Protein AF-A0A6V7LMR7-F1 (afdb_monomer_lite)

Structure (mmCIF, N/CA/C/O backbone):
data_AF-A0A6V7LMR7-F1
#
_entry.id   AF-A0A6V7LMR7-F1
#
loop_
_atom_site.group_PDB
_atom_site.id
_atom_site.type_symbol
_atom_site.label_atom_id
_atom_site.label_alt_id
_atom_site.label_comp_id
_atom_site.label_asym_id
_atom_site.label_entity_id
_atom_site.label_seq_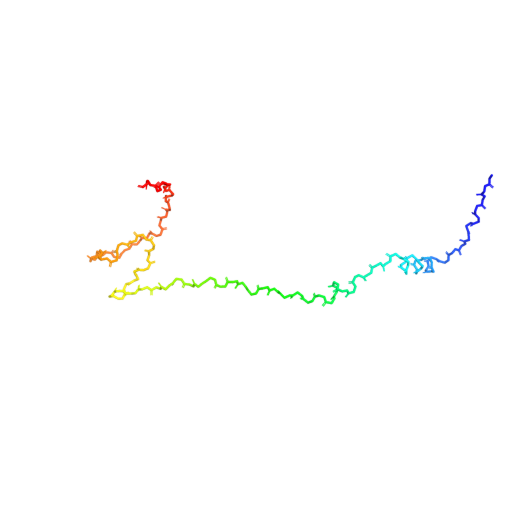id
_atom_site.pdbx_PDB_ins_code
_atom_site.Cartn_x
_atom_site.Cartn_y
_atom_site.Cartn_z
_atom_site.occupancy
_atom_site.B_iso_or_equiv
_atom_site.auth_seq_id
_atom_site.auth_comp_id
_atom_site.auth_asym_id
_atom_site.auth_atom_id
_atom_site.pdbx_PDB_model_num
ATOM 1 N N . PRO A 1 1 ? -23.536 19.051 50.622 1.00 41.47 1 PRO A N 1
ATOM 2 C CA . PRO A 1 1 ? -22.298 18.245 50.766 1.00 41.47 1 PRO A CA 1
ATOM 3 C C . PRO A 1 1 ? -22.513 16.779 50.339 1.00 41.47 1 PRO A C 1
ATOM 5 O O . PRO A 1 1 ? -22.777 15.912 51.165 1.00 41.47 1 PRO A O 1
ATOM 8 N N . ASN A 1 2 ? -22.434 16.509 49.032 1.00 51.75 2 ASN A N 1
ATOM 9 C CA . ASN A 1 2 ? -22.592 15.163 48.476 1.00 51.75 2 ASN A CA 1
ATOM 10 C C . ASN A 1 2 ? -21.246 14.421 48.537 1.00 51.75 2 ASN A C 1
ATOM 12 O O . ASN A 1 2 ? -20.452 14.473 47.596 1.00 51.75 2 ASN A O 1
ATOM 16 N N . ARG A 1 3 ? -20.945 13.782 49.676 1.00 57.94 3 ARG A N 1
ATOM 17 C CA . ARG A 1 3 ? -19.806 12.861 49.773 1.00 57.94 3 ARG A CA 1
ATOM 18 C C . ARG A 1 3 ? -20.196 11.575 49.058 1.00 57.94 3 ARG A C 1
ATOM 20 O O . ARG A 1 3 ? -20.692 10.638 49.671 1.00 57.94 3 ARG A O 1
ATOM 27 N N . ARG A 1 4 ? -19.983 11.560 47.743 1.00 63.53 4 ARG A N 1
ATOM 28 C CA . ARG A 1 4 ? -20.016 10.339 46.942 1.00 63.53 4 ARG A CA 1
ATOM 29 C C . ARG A 1 4 ? -18.981 9.405 47.560 1.00 63.53 4 ARG A C 1
ATOM 31 O O . ARG A 1 4 ? -17.789 9.717 47.541 1.00 63.53 4 ARG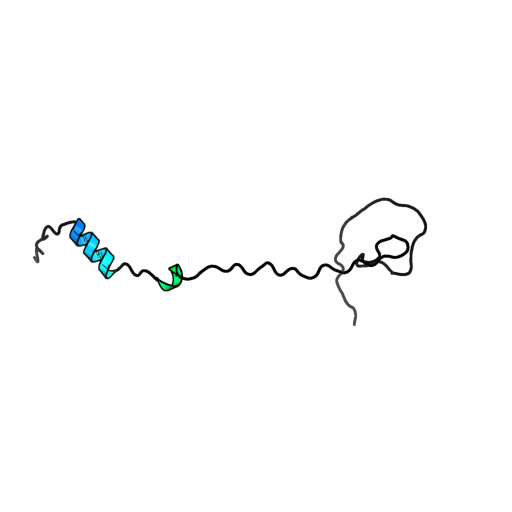 A O 1
ATOM 38 N N . SER A 1 5 ? -19.449 8.344 48.210 1.00 61.12 5 SER A N 1
ATOM 39 C CA . SER A 1 5 ? -18.588 7.307 48.757 1.00 61.12 5 SER A CA 1
ATOM 40 C C . SER A 1 5 ? -17.642 6.877 47.642 1.00 61.12 5 SER A C 1
ATOM 42 O O . SER A 1 5 ? -18.075 6.466 46.563 1.00 61.12 5 SER A O 1
ATOM 44 N N . LYS A 1 6 ? -16.335 7.045 47.860 1.00 62.84 6 LYS A N 1
ATOM 45 C CA . LYS A 1 6 ? -15.340 6.381 47.027 1.00 62.84 6 LYS A CA 1
ATOM 46 C C . LYS A 1 6 ? -15.457 4.906 47.380 1.00 62.84 6 LYS A C 1
ATOM 48 O O . LYS A 1 6 ? -14.772 4.436 48.281 1.00 62.84 6 LYS A O 1
ATOM 53 N N . ALA A 1 7 ? -16.409 4.215 46.754 1.00 67.12 7 ALA A N 1
ATOM 54 C CA . ALA A 1 7 ? -16.368 2.768 46.700 1.00 67.12 7 ALA A CA 1
ATOM 55 C C . ALA A 1 7 ? -14.957 2.428 46.215 1.00 67.12 7 ALA A C 1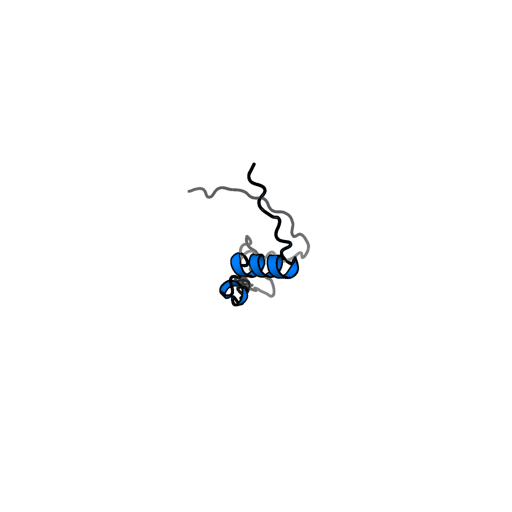
ATOM 57 O O . ALA A 1 7 ? -14.524 2.954 45.188 1.00 67.12 7 ALA A O 1
ATOM 58 N N . SER A 1 8 ? -14.211 1.668 47.011 1.00 68.56 8 SER A N 1
ATOM 59 C CA . SER A 1 8 ? -12.920 1.123 46.612 1.00 68.56 8 SER A CA 1
ATOM 60 C C . SER A 1 8 ? -13.194 0.118 45.498 1.00 68.56 8 SER A C 1
ATOM 62 O O . SER A 1 8 ? -13.380 -1.069 45.748 1.00 68.56 8 SER A O 1
ATOM 64 N N . VAL A 1 9 ? -13.364 0.622 44.278 1.00 72.00 9 VAL A N 1
ATOM 65 C CA . VAL A 1 9 ? -13.488 -0.216 43.093 1.00 72.00 9 VAL A CA 1
ATOM 66 C C . VAL A 1 9 ? -12.104 -0.788 42.848 1.00 72.00 9 VAL A C 1
ATOM 68 O O . VAL A 1 9 ? -11.130 -0.039 42.846 1.00 72.00 9 VAL A O 1
ATOM 71 N N . ASN A 1 10 ? -12.017 -2.105 42.695 1.00 86.88 10 ASN A N 1
ATOM 72 C CA . ASN A 1 10 ? -10.766 -2.760 42.352 1.00 86.88 10 ASN A CA 1
ATOM 73 C C . ASN A 1 10 ? -10.263 -2.180 41.019 1.00 86.88 10 ASN A C 1
ATOM 75 O O . ASN A 1 10 ? -11.002 -2.177 40.032 1.00 86.88 10 ASN A O 1
ATOM 79 N N . ASP A 1 11 ? -9.030 -1.673 40.992 1.00 87.25 11 ASP A N 1
ATOM 80 C CA . ASP A 1 11 ? -8.447 -1.030 39.810 1.00 87.25 11 ASP A CA 1
ATOM 81 C C . ASP A 1 11 ? -8.450 -1.962 38.591 1.00 87.25 11 ASP A C 1
ATOM 83 O O . ASP A 1 11 ? -8.629 -1.509 37.459 1.00 87.25 11 ASP A O 1
ATOM 87 N N . GLU A 1 12 ? -8.327 -3.273 38.808 1.00 91.38 12 GLU A N 1
ATOM 88 C CA . GLU A 1 12 ? -8.369 -4.276 37.745 1.00 91.38 12 GLU A CA 1
ATOM 89 C C . GLU A 1 12 ? -9.773 -4.434 37.143 1.00 91.38 12 GLU A C 1
ATOM 91 O O . GLU A 1 12 ? -9.937 -4.509 35.921 1.00 91.38 12 GLU A O 1
ATOM 96 N N . GLU A 1 13 ? -10.807 -4.379 37.983 1.00 91.00 13 GLU A N 1
ATOM 97 C CA . GLU A 1 13 ? -12.204 -4.391 37.546 1.00 91.00 13 GLU A CA 1
ATOM 98 C C . GLU A 1 13 ? -12.556 -3.085 36.824 1.00 91.00 13 GLU A C 1
ATOM 100 O O . GLU A 1 13 ? -13.182 -3.095 35.761 1.00 91.00 13 GLU A O 1
ATOM 105 N N . LEU A 1 14 ? -12.103 -1.950 37.362 1.00 90.38 14 LEU A N 1
ATOM 106 C CA . LEU A 1 14 ? -12.305 -0.639 36.759 1.00 90.38 14 LEU A CA 1
ATOM 107 C C . LEU A 1 14 ? -11.641 -0.560 35.380 1.00 90.38 14 LEU A C 1
ATOM 109 O O . LEU A 1 14 ? -12.281 -0.137 34.416 1.00 90.38 14 LEU A O 1
ATOM 113 N N . LYS A 1 15 ? -10.392 -1.021 35.263 1.00 91.94 15 LYS A N 1
ATOM 114 C CA . LYS A 1 15 ? -9.657 -1.097 33.996 1.00 91.94 15 LYS A CA 1
ATOM 115 C C . LYS A 1 15 ? -10.373 -1.998 32.996 1.00 91.94 15 LYS A C 1
ATOM 117 O O . LYS A 1 15 ? -10.592 -1.579 31.862 1.00 91.94 15 LYS A O 1
ATOM 122 N N . SER A 1 16 ? -10.808 -3.182 33.423 1.00 92.00 16 SER A N 1
ATOM 123 C CA . SER A 1 16 ? -11.560 -4.118 32.578 1.00 92.00 16 SER A CA 1
ATOM 124 C C . SER A 1 16 ? -12.859 -3.496 32.063 1.00 92.00 16 SER A C 1
ATOM 126 O O . SER A 1 16 ? -13.171 -3.579 30.877 1.00 92.00 16 SER A O 1
ATOM 128 N N . ARG A 1 17 ? -13.586 -2.789 32.934 1.00 91.69 17 ARG A N 1
ATOM 129 C CA . ARG A 1 17 ? -14.835 -2.101 32.592 1.00 91.69 17 ARG A CA 1
ATOM 130 C C . ARG A 1 17 ? -14.628 -0.942 31.619 1.00 91.69 17 ARG A C 1
ATOM 132 O O . ARG A 1 17 ? -15.470 -0.721 30.750 1.00 91.69 17 ARG A O 1
ATOM 139 N N . ILE A 1 18 ? -13.539 -0.192 31.776 1.00 93.44 18 ILE A N 1
ATOM 140 C CA . ILE A 1 18 ? -13.177 0.911 30.880 1.00 93.44 18 ILE A CA 1
ATOM 141 C C . ILE A 1 18 ? -12.795 0.357 29.508 1.00 93.44 18 ILE A C 1
ATOM 143 O O . ILE A 1 18 ? -13.336 0.815 28.506 1.00 93.44 18 ILE A O 1
ATOM 147 N N . ILE A 1 19 ? -11.926 -0.655 29.461 1.00 91.88 19 ILE A N 1
ATOM 148 C CA . ILE A 1 19 ? -11.513 -1.290 28.207 1.00 91.88 19 ILE A CA 1
ATOM 149 C C . ILE A 1 19 ? -12.746 -1.844 27.491 1.00 91.88 19 ILE A C 1
ATOM 151 O O . ILE A 1 19 ? -13.042 -1.393 26.397 1.00 91.88 19 ILE A O 1
ATOM 155 N N . ALA A 1 20 ? -13.557 -2.689 28.130 1.00 89.38 20 ALA A N 1
ATOM 156 C CA . ALA A 1 20 ? -14.726 -3.294 27.485 1.00 89.38 20 ALA A CA 1
ATOM 157 C C . ALA A 1 20 ? -15.736 -2.277 26.916 1.00 89.38 20 ALA A C 1
ATOM 159 O O . ALA A 1 20 ? -16.406 -2.556 25.926 1.00 89.38 20 ALA A O 1
ATOM 160 N N . ARG A 1 21 ? -15.873 -1.101 27.543 1.00 91.88 21 ARG A N 1
ATOM 161 C CA . ARG A 1 21 ? -16.819 -0.066 27.105 1.00 91.88 21 ARG A CA 1
ATOM 162 C C . ARG A 1 21 ? -16.276 0.825 25.991 1.00 91.88 21 ARG A C 1
ATOM 164 O O . ARG A 1 21 ? -17.067 1.330 25.200 1.00 91.88 21 ARG A O 1
ATOM 171 N N . TYR A 1 22 ? -14.970 1.075 25.977 1.00 92.56 22 TYR A N 1
ATOM 172 C CA . TYR A 1 22 ? -14.370 2.116 25.140 1.00 92.56 22 TYR A CA 1
ATOM 173 C C . TYR A 1 22 ? -13.309 1.597 24.165 1.00 92.56 22 TYR A C 1
ATOM 175 O O . TYR A 1 22 ? -12.896 2.345 23.284 1.00 92.56 22 TYR A O 1
ATOM 183 N N . SER A 1 23 ? -12.875 0.338 24.272 1.00 87.62 23 SER A N 1
ATOM 184 C CA . SER A 1 23 ? -11.976 -0.280 23.299 1.00 87.62 23 SER A CA 1
ATOM 185 C C . SER A 1 23 ? -12.773 -0.685 22.064 1.00 87.62 23 SER A C 1
ATOM 187 O O . SER A 1 23 ? -13.195 -1.832 21.914 1.00 87.62 23 SER A O 1
ATOM 189 N N . TYR A 1 24 ? -13.009 0.276 21.179 1.00 84.81 24 TYR A N 1
ATOM 190 C CA . TYR A 1 24 ? -13.385 -0.050 19.816 1.00 84.81 24 TYR A CA 1
ATOM 191 C C . TYR A 1 24 ? -12.15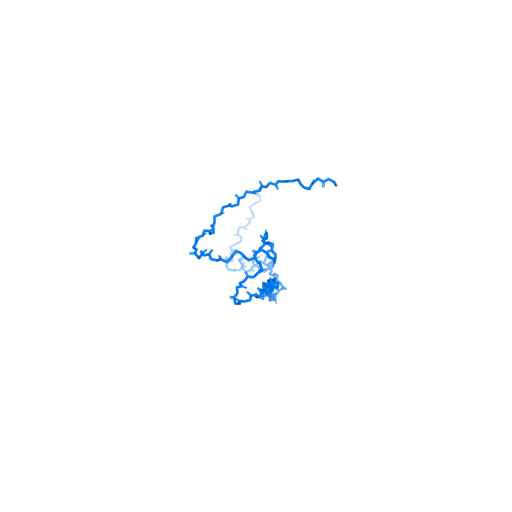1 -0.614 19.106 1.00 84.81 24 TYR A C 1
ATOM 193 O O . TYR A 1 24 ? -11.110 0.039 19.061 1.00 84.81 24 TYR A O 1
ATOM 201 N N . VAL A 1 25 ? -12.262 -1.841 18.602 1.00 81.06 25 VAL A N 1
ATOM 202 C CA . VAL A 1 25 ? -11.243 -2.476 17.765 1.00 81.06 25 VAL A CA 1
ATOM 203 C C . VAL A 1 25 ? -11.893 -2.713 16.416 1.00 81.06 25 VAL A C 1
ATOM 205 O O . VAL A 1 25 ? -12.845 -3.491 16.325 1.00 81.06 25 VAL A O 1
ATOM 208 N N . ASP A 1 26 ? -11.399 -2.022 15.393 1.00 82.19 26 ASP A N 1
ATOM 209 C CA . ASP A 1 26 ? -11.826 -2.235 14.017 1.00 82.19 26 ASP A CA 1
ATOM 210 C C . ASP A 1 26 ? -11.220 -3.549 13.509 1.00 82.19 26 ASP A C 1
ATOM 212 O O . ASP A 1 26 ? -10.092 -3.608 13.023 1.00 82.19 26 ASP A O 1
ATOM 216 N N . ARG A 1 27 ? -11.967 -4.640 13.704 1.00 81.50 27 ARG A N 1
ATOM 217 C CA . ARG A 1 27 ? -11.559 -5.984 13.273 1.00 81.50 27 ARG A CA 1
ATOM 218 C C . ARG A 1 27 ? -11.481 -6.103 11.754 1.00 81.50 27 ARG A C 1
ATOM 220 O O . ARG A 1 27 ? -10.787 -6.993 11.264 1.00 81.50 27 ARG A O 1
ATOM 227 N N . ASP A 1 28 ? -12.175 -5.228 11.031 1.00 79.81 28 ASP A N 1
ATOM 228 C CA . ASP A 1 28 ? -12.183 -5.240 9.576 1.00 79.81 28 ASP A CA 1
ATOM 229 C C . ASP A 1 28 ? -10.881 -4.636 9.036 1.00 79.81 28 ASP A C 1
ATOM 231 O O . ASP A 1 28 ? -10.311 -5.185 8.090 1.00 79.81 28 ASP A O 1
ATOM 235 N N . ASP A 1 29 ? -10.355 -3.585 9.674 1.00 77.69 29 ASP A N 1
ATOM 236 C CA . ASP A 1 29 ? -9.045 -3.009 9.334 1.00 77.69 29 ASP A CA 1
ATOM 237 C C . ASP A 1 29 ? -7.893 -3.991 9.614 1.00 77.69 29 ASP A C 1
ATOM 239 O O . ASP A 1 29 ? -7.023 -4.179 8.763 1.00 77.69 29 ASP A O 1
ATOM 243 N N . ASP A 1 30 ? -7.948 -4.725 10.733 1.00 74.38 30 ASP A N 1
ATOM 244 C CA . ASP A 1 30 ? -6.979 -5.791 11.049 1.00 74.38 30 ASP A CA 1
ATOM 245 C C . ASP A 1 30 ? -6.998 -6.935 10.012 1.00 74.38 30 ASP A C 1
ATOM 247 O O . ASP A 1 30 ? -5.974 -7.565 9.738 1.00 74.38 30 ASP A O 1
ATOM 251 N N . SER A 1 31 ? -8.166 -7.224 9.426 1.00 79.44 31 SER A N 1
ATOM 252 C CA . SER A 1 31 ? -8.329 -8.259 8.393 1.00 79.44 31 SER A CA 1
ATOM 253 C C . SER A 1 31 ? -7.886 -7.801 7.001 1.00 79.44 31 SER A C 1
ATOM 255 O O . SER A 1 31 ? -7.779 -8.609 6.069 1.00 79.44 31 SER A O 1
ATOM 257 N N . ARG A 1 32 ? -7.639 -6.497 6.831 1.00 82.00 32 ARG A N 1
ATOM 258 C CA . ARG A 1 32 ? -7.356 -5.904 5.533 1.00 82.00 32 ARG A CA 1
ATOM 259 C C . ARG A 1 32 ? -5.927 -6.213 5.115 1.00 82.00 32 ARG A C 1
ATOM 261 O O . ARG A 1 32 ? -4.967 -5.531 5.458 1.00 82.00 32 ARG A O 1
ATOM 268 N N . GLU A 1 33 ? -5.794 -7.242 4.292 1.00 81.81 33 GLU A N 1
ATOM 269 C CA . GLU A 1 33 ? -4.504 -7.629 3.741 1.00 81.81 33 GLU A CA 1
ATOM 270 C C . GLU A 1 33 ? -3.979 -6.550 2.775 1.00 81.81 33 GLU A C 1
ATOM 272 O O . GLU A 1 33 ? -4.554 -6.285 1.712 1.00 81.81 33 GLU A O 1
ATOM 277 N N . HIS A 1 34 ? -2.873 -5.899 3.149 1.00 81.88 34 HIS A N 1
ATOM 278 C CA . HIS A 1 34 ? -2.223 -4.897 2.312 1.00 81.88 34 HIS A CA 1
ATOM 279 C C . HIS A 1 34 ? -1.644 -5.561 1.056 1.00 81.88 34 HIS A C 1
ATOM 281 O O . HIS A 1 34 ? -0.645 -6.278 1.111 1.00 81.88 34 HIS A O 1
ATOM 287 N N . ARG A 1 35 ? -2.263 -5.292 -0.098 1.00 80.00 35 ARG A N 1
ATOM 288 C CA . ARG A 1 35 ? -1.783 -5.719 -1.417 1.00 80.00 35 ARG A CA 1
ATOM 289 C C . ARG A 1 35 ? -1.059 -4.553 -2.080 1.00 80.00 35 ARG A C 1
ATOM 291 O O . ARG A 1 35 ? -1.718 -3.776 -2.779 1.00 80.00 35 ARG A O 1
ATOM 298 N N . PRO A 1 36 ? 0.262 -4.386 -1.866 1.00 83.75 36 PRO A N 1
ATOM 299 C CA . PRO A 1 36 ? 0.998 -3.351 -2.569 1.00 83.75 36 PRO A CA 1
ATOM 300 C C . PRO A 1 36 ? 0.808 -3.583 -4.064 1.00 83.75 36 PRO A C 1
ATOM 302 O O . PRO A 1 36 ? 1.100 -4.660 -4.587 1.00 83.75 36 PRO A O 1
ATOM 305 N N . VAL A 1 37 ? 0.269 -2.577 -4.750 1.00 79.94 37 VAL A N 1
ATOM 306 C CA . VAL A 1 37 ? 0.114 -2.638 -6.199 1.00 79.94 37 VAL A CA 1
ATOM 307 C C . VAL A 1 37 ? 1.511 -2.793 -6.777 1.00 79.94 37 VAL A C 1
ATOM 309 O O . VAL A 1 37 ? 2.388 -1.973 -6.498 1.00 79.94 37 VAL A O 1
ATOM 312 N N . THR A 1 38 ? 1.727 -3.856 -7.556 1.00 80.69 38 THR A N 1
ATOM 313 C CA . THR A 1 38 ? 2.999 -4.067 -8.244 1.00 80.69 38 THR A CA 1
ATOM 314 C C . THR A 1 38 ? 3.368 -2.770 -8.960 1.00 80.69 38 THR A C 1
ATOM 316 O O . THR A 1 38 ? 2.529 -2.263 -9.716 1.00 80.69 38 THR A O 1
ATOM 319 N N . PRO A 1 39 ? 4.573 -2.210 -8.725 1.00 82.62 39 PRO A N 1
ATOM 320 C CA . PRO A 1 39 ? 4.985 -0.976 -9.371 1.00 82.62 39 PRO A CA 1
ATOM 321 C C . PRO A 1 39 ? 4.715 -1.099 -10.864 1.00 82.62 39 PRO A C 1
ATOM 323 O O . PRO A 1 39 ? 5.184 -2.050 -11.498 1.00 82.62 39 PRO A O 1
ATOM 326 N N . LYS A 1 40 ? 3.896 -0.190 -11.408 1.00 76.00 40 LYS A N 1
ATOM 327 C CA . LYS A 1 40 ? 3.551 -0.201 -12.829 1.00 76.00 40 LYS A CA 1
ATOM 328 C C . LYS A 1 40 ? 4.863 -0.080 -13.594 1.00 76.00 40 LYS A C 1
ATOM 330 O O . LYS A 1 40 ? 5.469 0.988 -13.620 1.00 76.00 40 LYS A O 1
ATOM 335 N N . ARG A 1 41 ? 5.342 -1.191 -14.161 1.00 76.19 41 ARG A N 1
ATOM 336 C CA . ARG A 1 41 ? 6.514 -1.181 -15.034 1.00 76.19 41 ARG A CA 1
ATOM 337 C C . ARG A 1 41 ? 6.059 -0.485 -16.300 1.00 76.19 41 ARG A C 1
ATOM 339 O O . ARG A 1 41 ? 5.442 -1.113 -17.157 1.00 76.19 41 ARG A O 1
ATOM 346 N N . GLU A 1 42 ? 6.303 0.818 -16.383 1.00 77.12 42 GLU A N 1
ATOM 347 C CA . GLU A 1 42 ? 6.186 1.509 -17.658 1.00 77.12 42 GLU A CA 1
ATOM 348 C C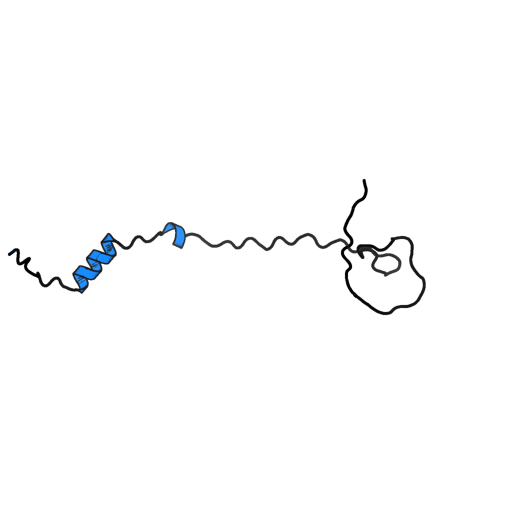 . GLU A 1 42 ? 7.005 0.723 -18.690 1.00 77.12 42 GLU A C 1
ATOM 350 O O . GLU A 1 42 ? 8.130 0.294 -18.389 1.00 77.12 42 GLU A O 1
ATOM 355 N N . PRO A 1 43 ? 6.439 0.451 -19.876 1.00 80.06 43 PRO A N 1
ATOM 356 C CA . PRO A 1 43 ? 7.134 -0.328 -20.878 1.00 80.06 43 PRO A CA 1
ATOM 357 C C . PRO A 1 43 ? 8.434 0.390 -21.229 1.00 80.06 43 PRO A C 1
ATOM 359 O O . PRO A 1 43 ? 8.442 1.564 -21.609 1.00 80.06 43 PRO A O 1
ATOM 362 N N . LYS A 1 44 ? 9.554 -0.326 -21.080 1.00 79.06 44 LYS A N 1
ATOM 363 C CA . LYS A 1 44 ? 10.852 0.168 -21.535 1.00 79.06 44 LYS A CA 1
ATOM 364 C C . LYS A 1 44 ? 10.717 0.541 -23.010 1.00 79.06 44 LYS A C 1
ATOM 366 O O . LYS A 1 44 ? 10.128 -0.205 -23.791 1.00 79.06 44 LYS A O 1
ATOM 371 N N . LYS A 1 45 ? 11.264 1.692 -23.391 1.00 81.25 45 LYS A N 1
ATOM 372 C CA . LYS A 1 45 ? 11.293 2.102 -24.797 1.00 81.25 45 LYS A CA 1
ATOM 373 C C . LYS A 1 45 ? 12.050 1.050 -25.608 1.00 81.25 45 LYS A C 1
ATOM 375 O O . LYS A 1 45 ? 13.092 0.570 -25.165 1.00 81.25 45 LYS A O 1
ATOM 380 N N . LEU A 1 46 ? 11.529 0.703 -26.783 1.00 80.69 46 LEU A N 1
ATOM 381 C CA . LEU A 1 46 ? 12.215 -0.200 -27.702 1.00 80.69 46 LEU A CA 1
ATOM 382 C C . LEU A 1 46 ? 13.479 0.484 -28.232 1.00 80.69 46 LEU A C 1
ATOM 384 O O . LEU A 1 46 ? 13.406 1.552 -28.843 1.00 80.69 46 LEU A O 1
ATOM 388 N N . VAL A 1 47 ? 14.628 -0.142 -27.989 1.00 84.12 47 VAL A N 1
ATOM 389 C CA . VAL A 1 47 ? 15.909 0.272 -28.565 1.00 84.12 47 VAL A CA 1
ATOM 390 C C . VAL A 1 47 ? 15.969 -0.247 -29.996 1.00 84.12 47 VAL A C 1
ATOM 392 O O . VAL A 1 47 ? 15.739 -1.429 -30.243 1.00 84.12 47 VAL A O 1
ATOM 395 N N . ARG A 1 48 ? 16.247 0.641 -30.949 1.00 84.50 48 ARG A N 1
ATOM 396 C CA . ARG A 1 48 ? 16.436 0.289 -32.362 1.00 84.50 48 ARG A CA 1
ATOM 397 C C . ARG A 1 48 ? 17.927 0.304 -32.673 1.00 84.50 48 ARG A C 1
ATOM 399 O O . ARG A 1 48 ? 18.632 1.168 -32.154 1.00 84.50 48 ARG A O 1
ATOM 406 N N . TYR A 1 49 ? 18.372 -0.615 -33.526 1.00 85.75 49 TYR A N 1
ATOM 407 C CA . TYR A 1 49 ? 19.759 -0.700 -33.978 1.00 85.75 49 TYR A CA 1
ATOM 408 C C . TYR A 1 49 ? 19.867 -0.454 -35.482 1.00 85.75 49 TYR A C 1
ATOM 410 O O . TYR A 1 49 ? 18.994 -0.874 -36.243 1.00 85.75 49 TYR A O 1
ATOM 418 N N . LEU A 1 50 ? 20.951 0.202 -35.887 1.00 83.31 50 LEU A N 1
ATOM 419 C CA . LEU A 1 50 ? 21.407 0.324 -37.270 1.00 83.31 50 LEU A CA 1
ATOM 420 C C . LEU A 1 50 ? 22.930 0.154 -37.261 1.00 83.31 50 LEU A C 1
ATOM 422 O O . LEU A 1 50 ? 23.603 0.849 -36.505 1.00 83.31 50 LEU A O 1
ATOM 426 N N . ASP A 1 51 ? 23.459 -0.807 -38.021 1.00 83.19 51 ASP A N 1
ATOM 427 C CA . ASP A 1 51 ? 24.895 -1.133 -38.069 1.00 83.19 51 ASP A CA 1
ATOM 428 C C . ASP A 1 51 ? 25.543 -1.282 -36.674 1.00 83.19 51 ASP A C 1
ATOM 430 O O . ASP A 1 51 ? 26.584 -0.699 -36.380 1.00 83.19 51 ASP A O 1
ATOM 434 N N . ASN A 1 52 ? 24.892 -2.040 -35.782 1.00 83.25 52 ASN A N 1
ATOM 435 C CA . ASN A 1 52 ? 25.300 -2.270 -34.384 1.00 83.25 52 ASN A CA 1
ATOM 436 C C . ASN A 1 52 ? 25.327 -1.014 -33.483 1.00 83.25 52 ASN A C 1
ATOM 438 O O . ASN A 1 52 ? 25.776 -1.097 -32.340 1.00 83.25 52 ASN A O 1
ATOM 442 N N . LYS A 1 53 ? 24.791 0.127 -33.942 1.00 81.88 53 LYS A N 1
ATOM 443 C CA . LYS A 1 53 ? 24.658 1.373 -33.166 1.00 81.88 53 LYS A CA 1
ATOM 444 C C . LYS A 1 53 ? 23.224 1.599 -32.684 1.00 81.88 53 LYS A C 1
ATOM 446 O O . LYS A 1 53 ? 22.267 1.298 -33.396 1.00 81.88 53 LYS A O 1
ATOM 451 N N . ILE A 1 54 ? 23.074 2.139 -31.473 1.00 81.56 54 ILE A N 1
ATOM 452 C CA . ILE A 1 54 ? 21.773 2.476 -30.871 1.00 81.56 54 ILE A CA 1
ATOM 453 C C . ILE A 1 54 ? 21.214 3.747 -31.530 1.00 81.56 54 ILE A C 1
ATOM 455 O O . ILE A 1 54 ? 21.867 4.780 -31.512 1.00 81.56 54 ILE A O 1
ATOM 459 N N . VAL A 1 55 ? 19.983 3.694 -32.053 1.00 75.75 55 VAL A N 1
ATOM 460 C CA . VAL A 1 55 ? 19.287 4.825 -32.716 1.00 75.75 55 VAL A CA 1
ATOM 461 C C . VAL A 1 55 ? 17.985 5.237 -32.009 1.00 75.75 55 VAL A C 1
ATOM 463 O O . VAL A 1 55 ? 17.080 5.810 -32.609 1.00 75.75 55 VAL A O 1
ATOM 466 N N . SER A 1 56 ? 17.855 4.946 -30.710 1.00 79.19 56 SER A N 1
ATOM 467 C CA . SER A 1 56 ? 16.703 5.355 -29.882 1.00 79.19 56 SER A CA 1
ATOM 468 C C . SER A 1 56 ? 16.983 6.552 -28.964 1.00 79.19 56 SER A C 1
ATOM 470 O O . SER A 1 56 ? 16.227 6.787 -28.015 1.00 79.19 56 SER A O 1
ATOM 472 N N . VAL A 1 57 ? 18.066 7.298 -29.201 1.00 77.00 57 VAL A N 1
ATOM 473 C CA . VAL A 1 57 ? 18.387 8.498 -28.420 1.00 77.00 57 VAL A CA 1
ATOM 474 C C . VAL A 1 57 ? 17.393 9.600 -28.788 1.00 77.00 57 VAL A C 1
ATOM 476 O O . VAL A 1 57 ? 17.228 9.985 -29.945 1.00 77.00 57 VAL A O 1
ATOM 479 N N . LYS A 1 58 ? 16.647 10.080 -27.791 1.00 71.44 58 LYS A N 1
ATOM 480 C CA . LYS A 1 58 ? 15.604 11.093 -27.983 1.00 71.44 58 LYS A CA 1
ATOM 481 C C . LYS A 1 58 ? 16.250 12.413 -28.426 1.00 71.44 58 LYS A C 1
ATOM 483 O O . LYS A 1 58 ? 16.796 13.116 -27.585 1.00 71.44 58 LYS A O 1
ATOM 488 N N . GLY A 1 59 ? 16.100 12.771 -29.701 1.00 73.19 59 GLY A N 1
ATOM 489 C CA . GLY A 1 59 ? 16.578 14.043 -30.262 1.00 73.19 59 GLY A CA 1
ATOM 490 C C . GLY A 1 59 ? 17.543 13.905 -31.441 1.00 73.19 59 GLY A C 1
ATOM 491 O O . GLY A 1 59 ? 17.837 14.911 -32.079 1.00 73.19 59 GLY A O 1
ATOM 492 N N . GLU A 1 60 ? 17.990 12.690 -31.768 1.00 71.56 60 GLU A N 1
ATOM 493 C CA . GLU A 1 60 ? 18.926 12.440 -32.871 1.00 71.56 60 GLU A CA 1
ATOM 494 C C . GLU A 1 60 ? 18.195 12.031 -34.161 1.00 71.56 60 GLU A C 1
ATOM 496 O O . GLU A 1 60 ? 17.175 11.335 -34.137 1.00 71.56 60 GLU A O 1
ATOM 501 N N . ARG A 1 61 ? 18.692 12.494 -35.315 1.00 66.56 61 ARG A N 1
ATOM 502 C CA . ARG A 1 61 ? 18.103 12.205 -36.632 1.00 66.56 61 ARG A CA 1
ATOM 503 C C . ARG A 1 61 ? 18.530 10.811 -37.098 1.00 66.56 61 ARG A C 1
ATOM 505 O O . ARG A 1 61 ? 19.713 10.549 -37.264 1.00 66.56 61 ARG A O 1
ATOM 512 N N . PHE A 1 62 ? 17.560 9.946 -37.397 1.00 63.91 62 PHE A N 1
ATOM 513 C CA . PHE A 1 62 ? 17.761 8.529 -37.747 1.00 63.91 62 PHE A CA 1
ATOM 514 C C . PHE A 1 62 ? 18.588 8.257 -39.024 1.00 63.91 62 PHE A C 1
ATOM 516 O O . PHE A 1 62 ? 18.950 7.110 -39.267 1.00 63.91 62 PHE A O 1
ATOM 523 N N . THR A 1 63 ? 18.876 9.275 -39.843 1.00 64.31 63 THR A N 1
ATOM 524 C CA . THR A 1 63 ? 19.636 9.151 -41.104 1.00 64.31 63 THR A CA 1
ATOM 525 C C . THR A 1 63 ? 21.022 9.790 -41.071 1.00 64.31 63 THR A C 1
ATOM 527 O O . THR A 1 63 ? 21.788 9.598 -42.010 1.00 64.31 63 THR A O 1
ATOM 530 N N . GLU A 1 64 ? 21.358 10.574 -40.044 1.00 60.31 64 GLU A N 1
ATOM 531 C CA . GLU A 1 64 ? 22.664 11.239 -39.946 1.00 60.31 64 GLU A CA 1
ATOM 532 C C . GLU A 1 64 ? 23.600 10.422 -39.056 1.00 60.31 64 GLU A C 1
ATOM 534 O O . GLU A 1 64 ? 23.854 10.757 -37.904 1.00 60.31 64 GLU A O 1
ATOM 539 N N . ILE A 1 65 ? 24.128 9.325 -39.601 1.00 59.78 65 ILE A N 1
ATOM 540 C CA . ILE A 1 65 ? 25.230 8.601 -38.964 1.00 59.78 65 ILE A CA 1
ATOM 541 C C . ILE A 1 65 ? 26.529 9.312 -39.350 1.00 59.78 65 ILE A C 1
ATOM 543 O O . ILE A 1 65 ? 27.028 9.150 -40.466 1.00 59.78 65 ILE A O 1
ATOM 547 N N . LYS A 1 66 ? 27.094 10.096 -38.426 1.00 59.38 66 LYS A N 1
ATOM 548 C CA . LYS A 1 66 ? 28.478 10.567 -38.549 1.00 59.38 66 LYS A CA 1
ATOM 549 C C . LYS A 1 66 ? 29.402 9.345 -38.523 1.00 59.38 66 LYS A C 1
ATOM 551 O O . LYS A 1 66 ? 29.394 8.554 -37.578 1.00 59.38 66 LYS A O 1
ATOM 556 N N . ARG A 1 67 ? 30.150 9.140 -39.608 1.00 57.00 67 ARG A N 1
ATOM 557 C CA . ARG A 1 67 ? 31.194 8.115 -39.684 1.00 57.00 67 ARG A CA 1
ATOM 558 C C . ARG A 1 67 ? 32.446 8.663 -39.000 1.00 57.00 67 ARG A C 1
ATOM 560 O O . ARG A 1 67 ? 33.136 9.477 -39.597 1.00 57.00 67 ARG A O 1
ATOM 567 N N . GLY A 1 68 ? 32.717 8.180 -37.793 1.00 59.12 68 GLY A N 1
ATOM 568 C CA . GLY A 1 68 ? 33.997 8.356 -37.105 1.00 59.12 68 GLY A CA 1
ATOM 569 C C . GLY A 1 68 ? 33.939 9.295 -35.903 1.00 59.12 68 GLY A C 1
ATOM 570 O O . GLY A 1 68 ? 33.315 10.347 -35.983 1.00 59.12 68 GLY A O 1
ATOM 571 N N . GLU A 1 69 ? 34.640 8.864 -34.851 1.00 44.50 69 GLU A N 1
ATOM 572 C CA . GLU A 1 69 ? 34.910 9.505 -33.553 1.00 44.50 69 GLU A CA 1
ATOM 573 C C . GLU A 1 69 ? 33.905 9.162 -32.444 1.00 44.50 69 GLU A C 1
ATOM 575 O O . GLU A 1 69 ? 32.894 9.821 -32.209 1.00 44.50 69 GLU A O 1
ATOM 580 N N . ASP A 1 70 ? 34.222 8.040 -31.793 1.00 52.31 70 ASP A N 1
ATOM 581 C CA . ASP A 1 70 ? 33.789 7.657 -30.457 1.00 52.31 70 ASP A CA 1
ATOM 582 C C . ASP A 1 70 ? 34.502 8.556 -29.434 1.00 52.31 70 ASP A C 1
ATOM 584 O O . ASP A 1 70 ? 35.719 8.479 -29.344 1.00 52.31 70 ASP A O 1
ATOM 588 N N . GLU A 1 71 ? 33.780 9.398 -28.693 1.00 47.25 71 GLU A N 1
ATOM 589 C CA . GLU A 1 71 ? 33.957 9.627 -27.247 1.00 47.25 71 GLU A CA 1
ATOM 590 C C . GLU A 1 71 ? 33.033 10.752 -26.751 1.00 47.25 71 GLU A C 1
ATOM 592 O O . GLU A 1 71 ? 32.775 11.738 -27.434 1.00 47.25 71 GLU A O 1
ATOM 597 N N . ASP A 1 72 ? 32.579 10.561 -25.515 1.00 39.03 72 ASP A N 1
ATOM 598 C CA . ASP A 1 72 ? 32.123 11.574 -24.567 1.00 39.03 72 ASP A CA 1
ATOM 599 C C . ASP A 1 72 ? 30.713 12.180 -24.637 1.00 39.03 72 ASP A C 1
ATOM 601 O O . ASP A 1 72 ? 30.291 12.879 -25.554 1.00 39.03 72 ASP A O 1
ATOM 605 N N . GLY A 1 73 ? 30.044 12.052 -23.486 1.00 40.56 73 GLY A N 1
ATOM 606 C CA . GLY A 1 73 ? 29.416 13.226 -22.893 1.00 40.56 73 GLY A CA 1
ATOM 607 C C . GLY A 1 73 ? 27.901 13.201 -22.819 1.00 40.56 73 GLY A C 1
ATOM 608 O O . GLY A 1 73 ? 27.211 13.945 -23.508 1.00 40.56 73 GLY A O 1
ATOM 609 N N . ASN A 1 74 ? 27.382 12.427 -21.868 1.00 52.19 74 ASN A N 1
ATOM 610 C CA . ASN A 1 74 ? 26.099 12.677 -21.209 1.00 52.19 74 ASN A CA 1
ATOM 611 C C . ASN A 1 74 ? 26.107 14.050 -20.494 1.00 52.19 74 ASN A C 1
ATOM 613 O O . ASN A 1 74 ? 26.104 14.120 -19.265 1.00 52.19 74 ASN A O 1
AT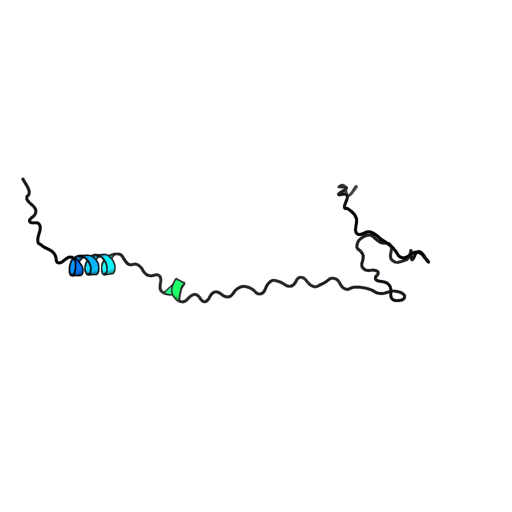OM 617 N N . GLU A 1 75 ? 26.104 15.152 -21.241 1.00 39.25 75 GLU A N 1
ATOM 618 C CA . GLU A 1 75 ? 25.992 16.490 -20.669 1.00 39.25 75 GLU A CA 1
ATOM 619 C C . GLU A 1 75 ? 24.673 17.166 -21.032 1.00 39.25 75 GLU A C 1
ATOM 621 O O . GLU A 1 75 ? 24.406 17.576 -22.157 1.00 39.25 75 GLU A O 1
ATOM 626 N N . GLY A 1 76 ? 23.873 17.354 -19.985 1.00 38.88 76 GLY A N 1
ATOM 627 C CA . GLY A 1 76 ? 23.459 18.708 -19.647 1.00 38.88 76 GLY A CA 1
ATOM 628 C C . GLY A 1 76 ? 22.318 19.265 -20.481 1.00 38.88 76 GLY A C 1
ATOM 629 O O . GLY A 1 76 ? 22.495 19.905 -21.513 1.00 38.88 76 GLY A O 1
ATOM 630 N N . GLY A 1 77 ? 21.112 19.108 -19.940 1.00 52.44 77 GLY A N 1
ATOM 631 C CA . GLY A 1 77 ? 19.901 19.670 -20.506 1.00 52.44 77 GLY A CA 1
ATOM 632 C C . GLY A 1 77 ? 19.945 21.182 -20.728 1.00 52.44 77 GLY A C 1
ATOM 633 O O . GLY A 1 77 ? 20.557 21.942 -19.984 1.00 52.44 77 GLY A O 1
ATOM 634 N N . ARG A 1 78 ? 19.146 21.632 -21.695 1.00 45.22 78 ARG A N 1
ATOM 635 C CA . ARG A 1 78 ? 18.562 22.973 -21.691 1.00 45.22 78 ARG A CA 1
ATOM 636 C C . ARG A 1 78 ? 17.099 22.850 -22.088 1.00 45.22 78 ARG A C 1
ATOM 638 O O . ARG A 1 78 ? 16.772 22.622 -23.249 1.00 45.22 78 ARG A O 1
ATOM 645 N N . LYS A 1 79 ? 16.209 23.003 -21.099 1.00 52.53 79 LYS A N 1
ATOM 646 C CA . LYS A 1 79 ? 14.810 23.362 -21.346 1.00 52.53 79 LYS A CA 1
ATOM 647 C C . LYS A 1 79 ? 14.812 24.588 -22.255 1.00 52.53 79 LYS A C 1
ATOM 649 O O . LYS A 1 79 ? 15.285 25.650 -21.854 1.00 52.53 79 LYS A O 1
ATOM 654 N N . ARG A 1 80 ? 14.246 24.459 -23.448 1.00 51.94 80 ARG A N 1
ATOM 655 C CA . ARG A 1 80 ? 13.696 25.597 -24.170 1.00 51.94 80 ARG A CA 1
ATOM 656 C C . ARG A 1 80 ? 12.260 25.256 -24.508 1.00 51.94 80 ARG A C 1
ATOM 658 O O . ARG A 1 80 ? 11.969 24.261 -25.161 1.00 51.94 80 ARG A O 1
ATOM 665 N N . ASN A 1 81 ? 11.401 26.071 -23.908 1.00 53.31 81 ASN A N 1
ATOM 666 C CA . ASN A 1 81 ? 9.959 26.135 -24.066 1.00 53.31 81 ASN A CA 1
ATOM 667 C C . ASN A 1 81 ? 9.588 26.348 -25.542 1.00 53.31 81 ASN A C 1
ATOM 669 O O . ASN A 1 81 ? 10.473 26.441 -26.376 1.00 53.31 81 ASN A O 1
ATOM 673 N N . HIS A 1 82 ? 8.293 26.522 -25.799 1.00 49.62 82 HIS A N 1
ATOM 674 C CA . HIS A 1 82 ? 7.648 27.014 -27.021 1.00 49.62 82 HIS A CA 1
ATOM 675 C C . HIS A 1 82 ? 7.589 26.062 -28.233 1.00 49.62 82 HIS A C 1
ATOM 677 O O . HIS A 1 82 ? 8.398 26.123 -29.151 1.00 49.62 82 HIS A O 1
ATOM 683 N N . CYS A 1 83 ? 6.509 25.266 -28.286 1.00 49.94 83 CYS A N 1
ATOM 684 C CA . CYS A 1 83 ? 5.806 25.070 -29.556 1.00 49.94 83 CYS A CA 1
ATOM 685 C C . CYS A 1 83 ? 5.369 26.451 -30.055 1.00 49.94 83 CYS A C 1
ATOM 687 O O . CYS A 1 83 ? 4.727 27.201 -29.315 1.00 49.94 83 CYS A O 1
ATOM 689 N N . ARG A 1 84 ? 5.753 26.794 -31.280 1.00 50.00 84 ARG A N 1
ATOM 690 C CA . ARG A 1 84 ? 5.096 27.852 -32.049 1.00 50.00 84 ARG A CA 1
ATOM 691 C C . ARG A 1 84 ? 3.997 27.210 -32.915 1.00 50.00 84 ARG A C 1
ATOM 693 O O . ARG A 1 84 ? 4.128 26.020 -33.192 1.00 50.00 84 ARG A O 1
ATOM 700 N N . PRO A 1 85 ? 2.925 27.967 -33.209 1.00 61.84 85 PRO A N 1
ATOM 701 C CA . PRO A 1 85 ? 1.641 27.455 -33.694 1.00 61.84 85 PRO A CA 1
ATOM 702 C C . PRO A 1 85 ? 1.727 26.716 -35.027 1.00 61.84 85 PRO A C 1
ATOM 704 O O . PRO A 1 85 ? 2.616 27.065 -35.836 1.00 61.84 85 PRO A O 1
#

Secondary structure (DSSP, 8-state):
----------HHHHHHHHHHHH----HHHHT----PPPP--PPPPPPPEETTEE---TT--TT----S-----------------

Radius of gyration: 35.68 Å; chains: 1; bounding box: 58×36×92 Å

pLDDT: mean 71.6, std 15.64, range [38.88, 93.44]

Sequence (85 aa):
PNRRSKASVNDEELKSRIIARYSYVDRDDDSREHRPVTPKREPKKLVRYLDNKIVSVKGERFTEIKRGEDEDGNEGGRKRNHCRP

Foldseek 3Di:
DPPPPPPVDPVVVVVVVCCVVPVDDPVVVVVDDDDPDDPPPDDDDDFDDDPNDTPPPPPDDNPDDDPDDDDDDPDDDDDDDDDDD

Organism: NCBI:txid1563983